Protein AF-A0AAF0PD77-F1 (afdb_monomer_lite)

Foldseek 3Di:
DDDDDPPPPPPPPPPVPQKDKDFDPVVVPRFIKIAGPQARFMDTVVVVHPNPGDGDPPRPSD

InterPro domains:
  IPR058431 Domain of unknown function DUF8118 [PF26435] (21-59)

Sequence (62 aa):
MSTNASAGLESTGTTDESFTHHVEPLEQGGEPYVRCEGCGRELLEKLGGADQLTHANGCSNA

Structure (mmCIF, N/CA/C/O backbone):
data_AF-A0AAF0PD77-F1
#
_entry.id   AF-A0AAF0PD77-F1
#
loop_
_atom_site.group_PDB
_atom_site.id
_atom_site.type_symbol
_atom_site.label_atom_id
_atom_site.label_alt_id
_atom_site.label_comp_id
_atom_site.label_asym_id
_atom_site.label_entity_id
_atom_site.label_seq_id
_atom_site.pdbx_PDB_ins_code
_atom_site.Cartn_x
_atom_site.Cartn_y
_atom_site.Cartn_z
_atom_site.occupancy
_atom_site.B_iso_or_equiv
_atom_site.auth_seq_id
_atom_site.auth_comp_id
_atom_site.auth_asym_id
_atom_site.auth_atom_id
_atom_site.pdbx_PDB_model_num
ATOM 1 N N . MET A 1 1 ? -19.817 23.654 -42.590 1.00 43.81 1 MET A N 1
ATOM 2 C CA . MET A 1 1 ? -18.563 22.900 -42.389 1.00 43.81 1 MET A CA 1
ATOM 3 C C . MET A 1 1 ? -18.099 23.219 -40.981 1.00 43.81 1 MET A C 1
ATOM 5 O O . MET A 1 1 ? -17.462 24.241 -40.779 1.00 43.81 1 MET A O 1
ATOM 9 N N . SER A 1 2 ? -18.558 22.447 -40.000 1.00 54.47 2 SER A N 1
ATOM 10 C CA . SER A 1 2 ? -18.263 22.708 -38.589 1.00 54.47 2 SER A CA 1
ATOM 11 C C . SER A 1 2 ? -17.011 21.926 -38.225 1.00 54.47 2 SER A C 1
ATOM 13 O O . SER A 1 2 ? -17.004 20.700 -38.290 1.00 54.47 2 SER A O 1
ATOM 15 N N . THR A 1 3 ? -15.928 22.640 -37.941 1.00 51.34 3 THR A N 1
ATOM 16 C CA . THR A 1 3 ? -14.651 22.070 -37.518 1.00 51.34 3 THR A CA 1
ATOM 17 C C . THR A 1 3 ? -14.821 21.438 -36.141 1.00 51.34 3 THR A C 1
ATOM 19 O O . THR A 1 3 ? -15.048 22.144 -35.159 1.00 51.34 3 THR A O 1
ATOM 22 N N . ASN A 1 4 ? -14.746 20.107 -36.087 1.00 57.47 4 ASN A N 1
ATOM 23 C CA . ASN A 1 4 ? -14.669 19.350 -34.843 1.00 57.47 4 ASN A CA 1
ATOM 24 C C . ASN A 1 4 ? -13.437 19.811 -34.059 1.00 57.47 4 ASN A C 1
ATOM 26 O O . ASN A 1 4 ? -12.316 19.759 -34.566 1.00 57.47 4 ASN A O 1
ATOM 30 N N . ALA A 1 5 ? -13.660 20.265 -32.829 1.00 53.28 5 ALA A N 1
ATOM 31 C CA . ALA A 1 5 ? -12.606 20.532 -31.872 1.00 53.28 5 ALA A CA 1
ATOM 32 C C . ALA A 1 5 ? -11.982 19.196 -31.454 1.00 53.28 5 ALA A C 1
ATOM 34 O O . ALA A 1 5 ? -12.563 18.441 -30.676 1.00 53.28 5 ALA A O 1
ATOM 35 N N . SER A 1 6 ? -10.795 18.902 -31.977 1.00 61.12 6 SER A N 1
ATOM 36 C CA . SER A 1 6 ? -9.904 17.902 -31.398 1.00 61.12 6 SER A CA 1
ATOM 37 C C . SER A 1 6 ? -9.369 18.472 -30.088 1.00 61.12 6 SER A C 1
ATOM 39 O O . SER A 1 6 ? -8.304 19.084 -30.054 1.00 61.12 6 SER A O 1
ATOM 41 N N . ALA A 1 7 ? -10.132 18.319 -29.007 1.00 56.94 7 ALA A N 1
ATOM 42 C CA . ALA A 1 7 ? -9.598 18.458 -27.662 1.00 56.94 7 ALA A CA 1
ATOM 43 C C . ALA A 1 7 ? -8.695 17.245 -27.409 1.00 56.94 7 ALA A C 1
ATOM 45 O O . ALA A 1 7 ? -9.109 16.244 -26.826 1.00 56.94 7 ALA A O 1
ATOM 46 N N . GLY A 1 8 ? -7.469 17.322 -27.926 1.00 57.75 8 GLY A N 1
ATOM 47 C CA . GLY A 1 8 ? -6.363 16.524 -27.433 1.00 57.75 8 GLY A CA 1
ATOM 48 C C . GLY A 1 8 ? -6.123 16.943 -25.993 1.00 57.75 8 GLY A C 1
ATOM 49 O O . GLY A 1 8 ? -5.388 17.892 -25.735 1.00 57.75 8 GLY A O 1
ATOM 50 N N . LEU A 1 9 ? -6.792 16.271 -25.056 1.00 54.50 9 LEU A N 1
ATOM 51 C CA . LEU A 1 9 ? -6.290 16.189 -23.696 1.00 54.50 9 LEU A CA 1
ATOM 52 C C . LEU A 1 9 ? -5.030 15.329 -23.781 1.00 54.50 9 LEU A C 1
ATOM 54 O O . LEU A 1 9 ? -5.061 14.115 -23.594 1.00 54.50 9 LEU A O 1
ATOM 58 N N . GLU A 1 10 ? -3.910 15.968 -24.096 1.00 54.50 10 GLU A N 1
ATOM 59 C CA . GLU A 1 10 ? -2.604 15.473 -23.690 1.00 54.50 10 GLU A CA 1
ATOM 60 C C . GLU A 1 10 ? -2.561 15.625 -22.170 1.00 54.50 10 GLU A C 1
ATOM 62 O O . GLU A 1 10 ? -2.018 16.574 -21.609 1.00 54.50 10 GLU A O 1
ATOM 67 N N . SER A 1 11 ? -3.255 14.714 -21.489 1.00 42.91 11 SER A N 1
ATOM 68 C CA . SER A 1 11 ? -3.049 14.487 -20.076 1.00 42.91 11 SER A CA 1
ATOM 69 C C . SER A 1 11 ? -1.705 13.788 -19.990 1.00 42.91 11 SER A C 1
ATOM 71 O O . SER A 1 11 ? -1.630 12.564 -19.950 1.00 42.91 11 SER A O 1
ATOM 73 N N . THR A 1 12 ? -0.630 14.574 -19.961 1.00 49.25 12 THR A N 1
ATOM 74 C CA . THR A 1 12 ? 0.673 14.172 -19.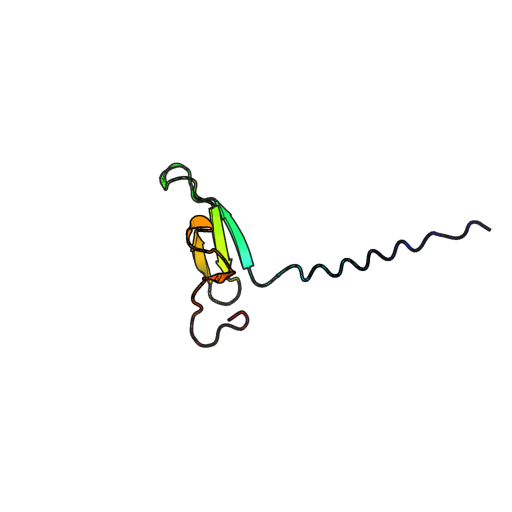418 1.00 49.25 12 THR A CA 1
ATOM 75 C C . THR A 1 12 ? 0.533 13.961 -17.905 1.00 49.25 12 THR A C 1
ATOM 77 O O . THR A 1 12 ? 1.261 14.525 -17.096 1.00 49.25 12 THR A O 1
ATOM 80 N N . GLY A 1 13 ? -0.480 13.199 -17.505 1.00 44.59 13 GLY A N 1
ATOM 81 C CA . GLY A 1 13 ? -0.490 12.501 -16.250 1.00 44.59 13 GLY A CA 1
ATOM 82 C C . GLY A 1 13 ? 0.264 11.231 -16.553 1.00 44.59 13 GLY A C 1
ATOM 83 O O . GLY A 1 13 ? -0.270 10.336 -17.203 1.00 44.59 13 GLY A O 1
ATOM 84 N N . THR A 1 14 ? 1.501 11.151 -16.089 1.00 46.12 14 THR A N 1
ATOM 85 C CA . THR A 1 14 ? 2.034 9.876 -15.629 1.00 46.12 14 THR A CA 1
ATOM 86 C C . THR A 1 14 ? 1.064 9.420 -14.538 1.00 46.12 14 THR A C 1
ATOM 88 O O . THR A 1 14 ? 1.267 9.690 -13.360 1.00 46.12 14 THR A O 1
ATOM 91 N N . THR A 1 15 ? -0.096 8.885 -14.933 1.00 46.34 15 THR A N 1
ATOM 92 C CA . THR A 1 15 ? -0.926 8.087 -14.053 1.00 46.34 15 THR A CA 1
ATOM 93 C C . THR A 1 15 ? 0.009 6.969 -13.691 1.00 46.34 15 THR A C 1
ATOM 95 O O . THR A 1 15 ? 0.408 6.183 -14.543 1.00 46.34 15 THR A O 1
ATOM 98 N N . ASP A 1 16 ? 0.498 7.035 -12.469 1.00 56.50 16 ASP A N 1
ATOM 99 C CA . ASP A 1 16 ? 1.338 6.016 -11.913 1.00 56.50 16 ASP A CA 1
ATOM 100 C C . ASP A 1 16 ? 0.475 4.746 -11.832 1.00 56.50 16 ASP A C 1
ATOM 102 O O . ASP A 1 16 ? -0.226 4.497 -10.859 1.00 56.50 16 ASP A O 1
ATOM 106 N N . GLU A 1 17 ? 0.435 3.982 -12.927 1.00 61.75 17 GLU A N 1
ATOM 107 C CA . GLU A 1 17 ? -0.231 2.676 -13.012 1.00 61.75 17 GLU A CA 1
ATOM 108 C C . GLU A 1 17 ? 0.515 1.626 -12.167 1.00 61.75 17 GLU A C 1
ATOM 110 O O . GLU A 1 17 ? 0.157 0.450 -12.152 1.00 61.75 17 GLU A O 1
ATOM 115 N N . SER A 1 18 ? 1.575 2.036 -11.466 1.00 83.31 18 SER A N 1
ATOM 116 C CA . SER A 1 18 ? 2.432 1.169 -10.678 1.00 83.31 18 SER A CA 1
ATOM 117 C C . SER A 1 18 ? 1.935 0.995 -9.244 1.00 83.31 18 SER A C 1
ATOM 119 O O . SER A 1 18 ? 2.261 -0.027 -8.614 1.00 83.31 18 SER A O 1
ATOM 121 N N . PHE A 1 19 ? 1.138 1.947 -8.743 1.00 89.69 19 PHE A N 1
ATOM 122 C CA . PHE A 1 19 ? 0.542 1.932 -7.409 1.00 89.69 19 PHE A CA 1
ATOM 123 C C . PHE A 1 19 ? -0.983 2.074 -7.440 1.00 89.69 19 PHE A C 1
ATOM 125 O O . PHE A 1 19 ? -1.580 2.745 -8.275 1.00 89.69 19 PHE A O 1
ATOM 132 N N . THR A 1 20 ? -1.624 1.456 -6.455 1.00 94.00 20 THR A N 1
ATOM 133 C CA . THR A 1 20 ? -3.053 1.607 -6.165 1.00 94.00 20 THR A CA 1
ATOM 134 C C . THR A 1 20 ? -3.229 2.206 -4.776 1.00 94.00 20 THR A C 1
ATOM 136 O O . THR A 1 20 ? -2.433 1.929 -3.880 1.00 94.00 20 THR A O 1
ATOM 139 N N . HIS A 1 21 ? -4.266 3.022 -4.590 1.00 93.94 21 HIS A N 1
ATOM 140 C CA . HIS A 1 21 ? -4.575 3.667 -3.313 1.00 93.94 21 HIS A CA 1
ATOM 141 C C . HIS A 1 21 ? -5.773 2.988 -2.657 1.00 93.94 21 HIS A C 1
ATOM 143 O O . HIS A 1 21 ? -6.778 2.707 -3.313 1.00 93.94 21 HIS A O 1
ATOM 149 N N . HIS A 1 22 ? -5.662 2.752 -1.356 1.00 95.56 22 HIS A N 1
ATOM 150 C CA . HIS A 1 22 ? -6.632 2.020 -0.553 1.00 95.56 22 HIS A CA 1
ATOM 151 C C . HIS A 1 22 ? -6.795 2.690 0.811 1.00 95.56 22 HIS A C 1
ATOM 153 O O . HIS A 1 22 ? -6.012 3.554 1.202 1.00 95.56 22 HIS A O 1
ATOM 159 N N . VAL A 1 23 ? -7.825 2.279 1.543 1.00 96.56 23 VAL A N 1
ATOM 160 C CA . VAL A 1 23 ? -8.062 2.694 2.928 1.00 96.56 23 VAL A CA 1
ATOM 161 C C . VAL A 1 23 ? -8.272 1.436 3.751 1.00 96.56 23 VAL A C 1
ATOM 163 O O . VAL A 1 23 ? -9.034 0.555 3.341 1.00 96.56 23 VAL A O 1
ATOM 166 N N . GLU A 1 24 ? -7.576 1.327 4.881 1.00 94.81 24 GLU A N 1
ATOM 167 C CA . GLU A 1 24 ? -7.735 0.186 5.779 1.00 94.81 24 GLU A CA 1
ATOM 168 C C . GLU A 1 24 ? -9.188 0.095 6.274 1.00 94.81 24 GLU A C 1
ATOM 170 O O . GLU A 1 24 ? -9.887 1.108 6.387 1.00 94.81 24 GLU A O 1
ATOM 175 N N . PRO A 1 25 ? -9.679 -1.10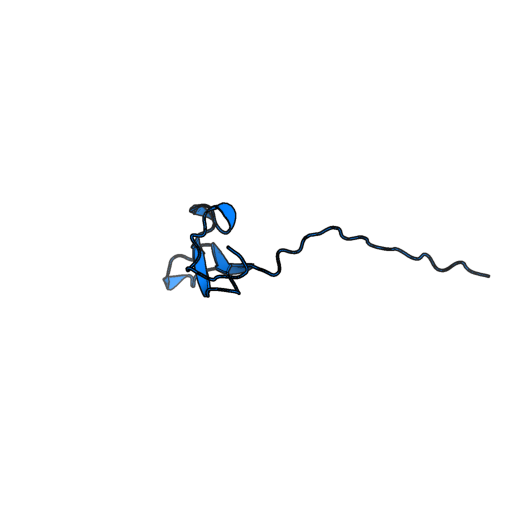4 6.619 1.00 95.00 25 PRO A N 1
ATOM 176 C CA . PRO A 1 25 ? -10.950 -1.227 7.317 1.00 95.00 25 PRO A CA 1
ATOM 177 C C . PRO A 1 25 ? -10.972 -0.363 8.587 1.00 95.00 25 PRO A C 1
ATOM 179 O O . PRO A 1 25 ? -9.967 -0.246 9.290 1.00 95.00 25 PRO A O 1
ATOM 182 N N . LEU A 1 26 ? -12.135 0.201 8.937 1.00 94.50 26 LEU A N 1
ATOM 183 C CA . LEU A 1 26 ? -12.277 1.023 10.151 1.00 94.50 26 LEU A CA 1
ATOM 184 C C . LEU A 1 26 ? -11.885 0.258 11.427 1.00 94.50 26 LEU A C 1
ATOM 186 O O . LEU A 1 26 ? -11.353 0.853 12.358 1.00 94.50 26 LEU A O 1
ATOM 190 N N . GLU A 1 27 ? -12.084 -1.063 11.450 1.00 96.25 27 GLU A N 1
ATOM 191 C CA . GLU A 1 27 ? -11.674 -1.947 12.552 1.00 96.25 27 GLU A CA 1
ATOM 192 C C . GLU A 1 27 ? -10.145 -2.031 12.726 1.00 96.25 27 GLU A C 1
ATOM 194 O O . GLU A 1 27 ? -9.671 -2.391 13.802 1.00 96.25 27 GLU A O 1
ATOM 199 N N . GLN A 1 28 ? -9.374 -1.675 11.692 1.00 89.88 28 GLN A N 1
ATOM 200 C CA . GLN A 1 28 ? -7.907 -1.637 11.688 1.00 89.88 28 GLN A CA 1
ATOM 201 C C . GLN A 1 28 ? -7.333 -0.217 11.818 1.00 89.88 28 GLN A C 1
ATOM 203 O O . GLN A 1 28 ? -6.125 -0.066 11.962 1.00 89.88 28 GLN A O 1
ATOM 208 N N . GLY A 1 29 ? -8.184 0.814 11.822 1.00 93.12 29 GLY A N 1
ATOM 209 C CA . GLY A 1 29 ? -7.779 2.211 11.995 1.00 93.12 29 GLY A CA 1
ATOM 210 C C . GLY A 1 29 ? -8.278 3.151 10.902 1.00 93.12 29 GLY A C 1
ATOM 211 O O . GLY A 1 29 ? -8.365 4.348 11.153 1.00 93.12 29 GLY A O 1
ATOM 212 N N . GLY A 1 30 ? -8.678 2.634 9.734 1.00 95.38 30 GLY A N 1
ATOM 213 C CA . GLY A 1 30 ? -9.200 3.473 8.651 1.00 95.38 30 GLY A CA 1
ATOM 214 C C . GLY A 1 30 ? -8.145 4.328 7.947 1.00 95.38 30 GLY A C 1
ATOM 215 O O . GLY A 1 30 ? -8.493 5.359 7.372 1.00 95.38 30 GLY A O 1
ATOM 216 N N . GLU A 1 31 ? -6.867 3.952 8.024 1.00 96.62 31 GLU A N 1
ATOM 217 C CA . GLU A 1 31 ? -5.782 4.773 7.495 1.00 96.62 31 GLU A CA 1
ATOM 218 C C . GLU A 1 31 ? -5.604 4.546 5.985 1.00 96.62 31 GLU A C 1
ATOM 220 O O . GLU A 1 31 ? -5.712 3.414 5.503 1.00 96.62 31 GLU A O 1
ATOM 225 N N . PRO A 1 32 ? -5.318 5.602 5.209 1.00 96.88 32 PRO A N 1
ATOM 226 C CA . PRO A 1 32 ? -5.024 5.462 3.794 1.00 96.88 32 PRO A CA 1
ATOM 227 C C . PRO A 1 32 ? -3.633 4.860 3.576 1.00 96.88 32 PRO A C 1
ATOM 229 O O . PRO A 1 32 ? -2.669 5.161 4.293 1.00 96.88 32 PRO A O 1
ATOM 232 N N . TYR A 1 33 ? -3.518 4.025 2.550 1.00 96.12 33 TYR A N 1
ATOM 233 C CA . TYR A 1 33 ? -2.284 3.345 2.186 1.00 96.12 33 TYR A CA 1
ATOM 234 C C . TYR A 1 33 ? -2.169 3.149 0.681 1.00 96.12 33 TYR A C 1
ATOM 236 O O . TYR A 1 33 ? -3.165 3.063 -0.038 1.00 96.12 33 TYR A O 1
ATOM 244 N N . VAL A 1 34 ? -0.932 3.054 0.203 1.00 95.44 34 VAL A N 1
ATOM 245 C CA . VAL A 1 34 ? -0.645 2.679 -1.182 1.00 95.44 34 VAL A CA 1
ATOM 246 C C . VAL A 1 3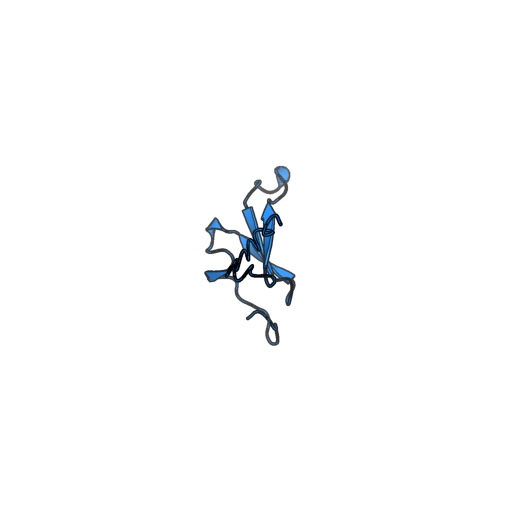4 ? -0.222 1.225 -1.250 1.00 95.44 34 VAL A C 1
ATOM 248 O O . VAL A 1 34 ? 0.401 0.713 -0.319 1.00 95.44 34 VAL A O 1
ATOM 251 N N . ARG A 1 35 ? -0.495 0.577 -2.378 1.00 95.12 35 ARG A N 1
ATOM 252 C CA . ARG A 1 35 ? -0.025 -0.770 -2.694 1.00 95.12 35 ARG A CA 1
ATOM 253 C C . ARG A 1 35 ? 0.607 -0.793 -4.077 1.00 95.12 35 ARG A C 1
ATOM 255 O O . ARG A 1 35 ? -0.026 -0.402 -5.053 1.00 95.12 35 ARG A O 1
ATOM 262 N N . CYS A 1 36 ? 1.825 -1.313 -4.175 1.00 93.81 36 CYS A N 1
ATOM 263 C CA . CYS A 1 36 ? 2.473 -1.574 -5.455 1.00 93.81 36 CYS A CA 1
ATOM 264 C C . CYS A 1 36 ? 1.812 -2.760 -6.167 1.00 93.81 36 CYS A C 1
ATOM 266 O O . CYS A 1 36 ? 1.728 -3.852 -5.603 1.00 93.81 36 CYS A O 1
ATOM 268 N N . GLU A 1 37 ? 1.412 -2.576 -7.422 1.00 91.88 37 GLU A N 1
ATOM 269 C CA . GLU A 1 37 ? 0.826 -3.637 -8.259 1.00 91.88 37 GLU A CA 1
ATOM 270 C C . GLU A 1 37 ? 1.881 -4.665 -8.712 1.00 91.88 37 GLU A C 1
ATOM 272 O O . GLU A 1 37 ? 1.559 -5.823 -8.961 1.00 91.88 37 GLU A O 1
ATOM 277 N N . GLY A 1 38 ? 3.159 -4.270 -8.765 1.00 90.62 38 GLY A N 1
ATOM 278 C CA . GLY A 1 38 ? 4.261 -5.134 -9.192 1.00 90.62 38 GLY A CA 1
ATOM 279 C C . GLY A 1 38 ? 4.738 -6.121 -8.122 1.00 90.62 38 GLY A C 1
ATOM 280 O O . GLY A 1 38 ? 4.984 -7.286 -8.423 1.00 90.62 38 GLY A O 1
ATOM 281 N N . CYS A 1 39 ? 4.874 -5.682 -6.864 1.00 93.06 39 CYS A N 1
ATOM 282 C CA . CYS A 1 39 ? 5.366 -6.539 -5.774 1.00 93.06 39 CYS A CA 1
ATOM 283 C C . CYS A 1 39 ? 4.385 -6.744 -4.617 1.00 93.06 39 CYS A C 1
ATOM 285 O O . CYS A 1 39 ? 4.753 -7.384 -3.631 1.00 93.06 39 CYS A O 1
ATOM 287 N N . GLY A 1 40 ? 3.178 -6.178 -4.694 1.00 93.25 40 GLY A N 1
ATOM 288 C CA . GLY A 1 40 ? 2.122 -6.332 -3.687 1.00 93.25 40 GLY A CA 1
ATOM 289 C C . GLY A 1 40 ? 2.433 -5.713 -2.325 1.00 93.25 40 GLY A C 1
ATOM 290 O O . GLY A 1 40 ? 1.665 -5.901 -1.388 1.00 93.25 40 GLY A O 1
ATOM 291 N N . ARG A 1 41 ? 3.558 -5.001 -2.187 1.00 94.69 41 ARG A N 1
ATOM 292 C CA . ARG A 1 41 ? 3.916 -4.331 -0.935 1.00 94.69 41 ARG A CA 1
ATOM 293 C C . ARG A 1 41 ? 3.062 -3.097 -0.748 1.00 94.69 41 ARG A C 1
ATOM 295 O O . ARG A 1 41 ? 2.731 -2.422 -1.720 1.00 94.69 41 ARG A O 1
ATOM 302 N N . GLU A 1 42 ? 2.762 -2.808 0.505 1.00 95.44 42 GLU A N 1
ATOM 303 C CA . GLU A 1 42 ? 1.923 -1.693 0.901 1.00 95.44 42 GLU A CA 1
ATOM 304 C C . GLU A 1 42 ? 2.583 -0.846 1.985 1.00 95.44 42 GLU A C 1
ATOM 306 O O . GLU A 1 42 ? 3.390 -1.342 2.778 1.00 95.44 42 GLU A O 1
ATOM 311 N N . LEU A 1 43 ? 2.267 0.447 1.985 1.00 96.00 43 LEU A N 1
ATOM 312 C CA . LEU A 1 43 ? 2.716 1.388 3.002 1.00 96.00 43 LEU A CA 1
ATOM 313 C C . LEU A 1 43 ? 1.651 2.455 3.215 1.00 96.00 43 LEU A C 1
ATOM 315 O O . LEU A 1 43 ? 1.107 3.009 2.260 1.00 96.00 43 LEU A O 1
ATOM 319 N N . LEU A 1 44 ? 1.383 2.761 4.484 1.00 96.25 44 LEU A N 1
ATOM 320 C CA . LEU A 1 44 ? 0.483 3.847 4.856 1.00 96.25 44 LEU A CA 1
ATOM 321 C C . LEU A 1 44 ? 0.974 5.171 4.262 1.00 96.25 44 LEU A C 1
ATOM 323 O O . LEU A 1 44 ? 2.166 5.489 4.334 1.00 96.25 44 LEU A O 1
ATOM 327 N N . GLU A 1 45 ? 0.058 5.994 3.757 1.00 95.31 45 GLU A N 1
ATOM 328 C CA . GLU A 1 45 ? 0.413 7.293 3.169 1.00 95.31 45 GLU A CA 1
ATOM 329 C C . GLU A 1 45 ? 1.089 8.206 4.19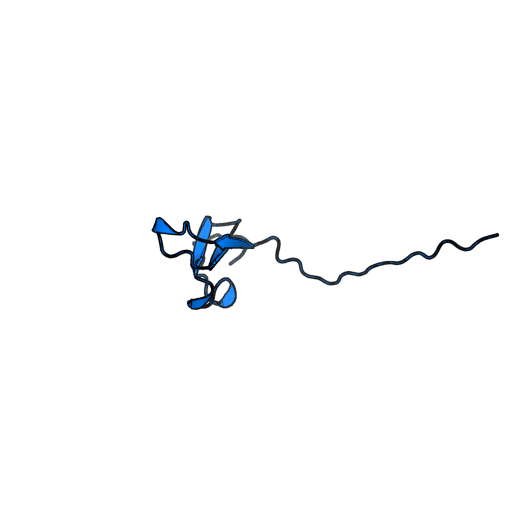7 1.00 95.31 45 GLU A C 1
ATOM 331 O O . GLU A 1 45 ? 2.062 8.892 3.890 1.00 95.31 45 GLU A O 1
ATOM 336 N N . LYS A 1 46 ? 0.668 8.124 5.464 1.00 95.38 46 LYS A N 1
ATOM 337 C CA . LYS A 1 46 ? 1.282 8.884 6.563 1.00 95.38 46 LYS A CA 1
ATOM 338 C C . LYS A 1 46 ? 2.744 8.517 6.849 1.00 95.38 46 LYS A C 1
ATOM 340 O O . LYS A 1 46 ? 3.438 9.280 7.513 1.00 95.38 46 LYS A O 1
ATOM 345 N N . LEU A 1 47 ? 3.193 7.338 6.412 1.00 95.19 47 LEU A N 1
ATOM 346 C CA . LEU A 1 47 ? 4.579 6.875 6.547 1.00 95.19 47 LEU A CA 1
ATOM 347 C C . LEU A 1 47 ? 5.421 7.199 5.301 1.00 95.19 47 LEU A C 1
ATOM 349 O O . LEU A 1 47 ? 6.585 6.811 5.239 1.00 95.19 47 LEU A O 1
ATOM 353 N N . GLY A 1 48 ? 4.846 7.914 4.330 1.00 92.62 48 GLY A N 1
ATOM 354 C CA . GLY A 1 48 ? 5.493 8.323 3.085 1.00 92.62 48 GLY A CA 1
ATOM 355 C C . GLY A 1 48 ? 4.894 7.689 1.830 1.00 92.62 48 GLY A C 1
ATOM 356 O O . GLY A 1 48 ? 5.244 8.104 0.731 1.00 92.62 48 GLY A O 1
ATOM 357 N N . GLY A 1 49 ? 3.967 6.732 1.962 1.00 92.50 49 GLY A N 1
ATOM 358 C CA . GLY A 1 49 ? 3.232 6.170 0.826 1.00 92.50 49 GLY A CA 1
ATOM 359 C C . GLY A 1 49 ? 4.151 5.660 -0.288 1.00 92.50 49 GLY A C 1
ATOM 360 O O . GLY A 1 49 ? 5.109 4.942 -0.018 1.00 92.50 49 GLY A O 1
ATOM 361 N N . ALA A 1 50 ? 3.857 6.030 -1.537 1.00 89.88 50 ALA A N 1
ATOM 362 C CA . ALA A 1 50 ? 4.600 5.547 -2.704 1.00 89.88 50 ALA A CA 1
ATOM 363 C C . ALA A 1 50 ? 6.063 6.015 -2.707 1.00 89.88 50 ALA A C 1
ATOM 365 O O . ALA A 1 50 ? 6.940 5.255 -3.098 1.00 89.88 50 ALA A O 1
ATOM 366 N N . ASP A 1 51 ? 6.333 7.219 -2.195 1.00 89.81 51 ASP A N 1
ATOM 367 C CA . ASP A 1 51 ? 7.676 7.817 -2.147 1.00 89.81 51 ASP A CA 1
ATOM 368 C C . ASP A 1 51 ? 8.653 7.001 -1.284 1.00 89.81 51 ASP A C 1
ATOM 370 O O . ASP A 1 51 ? 9.843 6.925 -1.571 1.00 89.81 51 ASP A O 1
ATOM 374 N N . GLN A 1 52 ? 8.136 6.342 -0.242 1.00 93.75 52 GLN A N 1
ATOM 375 C CA . GLN A 1 52 ? 8.934 5.613 0.750 1.00 93.75 52 GLN A CA 1
ATOM 376 C C . GLN A 1 52 ? 8.651 4.105 0.753 1.00 93.75 52 GLN A C 1
ATOM 378 O O . GLN A 1 52 ? 9.146 3.371 1.621 1.00 93.75 52 GLN A O 1
ATOM 383 N N . LEU A 1 53 ? 7.852 3.611 -0.198 1.00 92.38 53 LEU A N 1
ATOM 384 C CA . LEU A 1 53 ? 7.513 2.198 -0.269 1.00 92.38 53 LEU A CA 1
ATOM 385 C C . LEU A 1 53 ? 8.754 1.390 -0.658 1.00 92.38 53 LEU A C 1
ATOM 387 O O . LEU A 1 53 ? 9.224 1.412 -1.788 1.00 92.38 53 LEU A O 1
ATOM 391 N N . THR A 1 54 ? 9.282 0.608 0.281 1.00 93.94 54 THR A N 1
ATOM 392 C CA . THR A 1 54 ? 10.422 -0.263 -0.017 1.00 93.94 54 THR A CA 1
ATOM 393 C C . THR A 1 54 ? 9.968 -1.475 -0.823 1.00 93.94 54 THR A C 1
ATOM 395 O O . THR A 1 54 ? 9.278 -2.354 -0.298 1.00 93.94 54 THR A O 1
ATOM 398 N N . HIS A 1 55 ? 10.420 -1.581 -2.068 1.00 92.69 55 HIS A N 1
ATOM 399 C CA . HIS A 1 55 ? 10.055 -2.669 -2.972 1.00 92.69 55 HIS A CA 1
ATOM 400 C C . HIS A 1 55 ? 10.785 -3.991 -2.695 1.00 92.69 55 HIS A C 1
ATOM 402 O O . HIS A 1 55 ? 11.846 -4.045 -2.067 1.00 92.69 55 HIS A O 1
ATOM 408 N N . ALA A 1 56 ? 10.192 -5.094 -3.161 1.00 90.75 56 ALA A N 1
ATOM 409 C CA . ALA A 1 56 ? 10.873 -6.385 -3.210 1.00 90.75 56 ALA A CA 1
ATOM 410 C C . ALA A 1 56 ? 11.904 -6.410 -4.354 1.00 90.75 56 ALA A C 1
ATOM 412 O O . ALA A 1 56 ? 11.743 -5.724 -5.363 1.00 90.75 56 ALA A O 1
ATOM 413 N N . ASN A 1 57 ? 12.953 -7.226 -4.216 1.00 90.38 57 ASN A N 1
ATOM 414 C CA . ASN A 1 57 ? 13.948 -7.388 -5.276 1.00 90.38 57 ASN A CA 1
ATOM 415 C C . ASN A 1 57 ? 13.287 -7.929 -6.558 1.00 90.38 57 ASN A C 1
ATOM 417 O O . ASN A 1 57 ? 12.519 -8.887 -6.494 1.00 90.38 57 ASN A O 1
ATOM 421 N N . GLY A 1 58 ? 13.580 -7.306 -7.703 1.00 86.88 58 GLY A N 1
ATOM 422 C CA . GLY A 1 58 ? 12.997 -7.680 -8.996 1.00 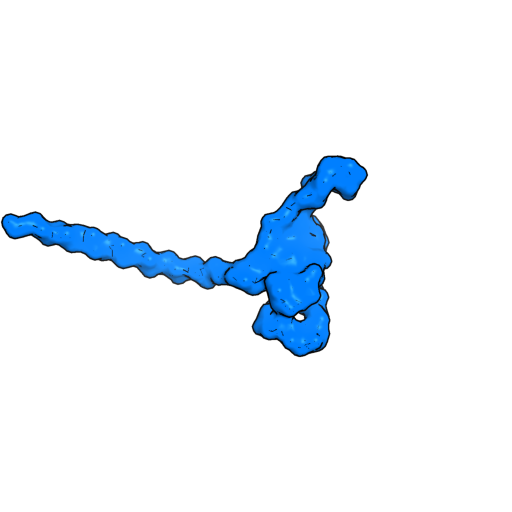86.88 58 GLY A CA 1
ATOM 423 C C . GLY A 1 58 ? 11.613 -7.087 -9.278 1.00 86.88 58 GLY A C 1
ATOM 424 O O . GLY A 1 58 ? 10.998 -7.453 -10.276 1.00 86.88 58 GLY A O 1
ATOM 425 N N . CYS A 1 59 ? 11.114 -6.179 -8.437 1.00 89.06 59 CYS A N 1
ATOM 426 C CA . CYS A 1 59 ? 9.898 -5.429 -8.732 1.00 89.06 59 CYS A CA 1
ATOM 427 C C . CYS A 1 59 ? 10.118 -4.494 -9.930 1.00 89.06 59 CYS A C 1
ATOM 429 O O . CYS A 1 59 ? 11.067 -3.716 -9.945 1.00 89.06 59 CYS A O 1
ATOM 431 N N . SER A 1 60 ? 9.220 -4.551 -10.915 1.00 85.12 60 SER A N 1
ATOM 432 C CA . SER A 1 60 ? 9.274 -3.703 -12.116 1.00 85.12 60 SER A CA 1
ATOM 433 C C . SER A 1 60 ? 8.997 -2.223 -11.839 1.00 85.12 60 SER A C 1
ATOM 435 O O . SER A 1 60 ? 9.304 -1.386 -12.678 1.00 85.12 60 SER A O 1
ATOM 437 N N . ASN A 1 61 ? 8.447 -1.933 -10.659 1.00 76.62 61 ASN A N 1
ATOM 438 C CA . ASN A 1 61 ? 7.992 -0.616 -10.223 1.00 76.62 61 ASN A CA 1
ATOM 439 C C . ASN A 1 61 ? 8.859 -0.046 -9.079 1.00 76.62 61 ASN A C 1
ATOM 441 O O . ASN A 1 61 ? 8.366 0.778 -8.319 1.00 76.62 61 ASN A O 1
ATOM 445 N N . ALA A 1 62 ? 10.069 -0.591 -8.877 1.00 74.75 62 ALA A N 1
ATOM 446 C CA . ALA A 1 62 ? 10.988 -0.223 -7.792 1.00 74.75 62 ALA A CA 1
ATOM 447 C C . ALA A 1 62 ? 11.885 0.975 -8.105 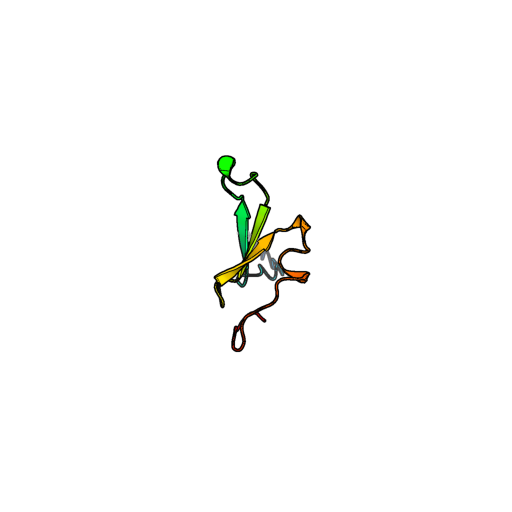1.00 74.75 62 ALA A C 1
ATOM 449 O O . ALA A 1 62 ? 12.192 1.181 -9.301 1.00 74.75 62 ALA A O 1
#

Organism: NCBI:txid121872

pLDDT: mean 81.4, std 18.46, range [42.91, 96.88]

Radius of gyration: 17.49 Å; chains: 1; bounding box: 32×31×55 Å

Secondary structure (DSSP, 8-state):
----------------TTEEEEE--GGGT--EEEEETTT--EEEGGGTHHHH--PPTT-TT-